Protein AF-A0A9E5BQS6-F1 (afdb_monomer_lite)

Sequence (59 aa):
AWEQELGIDRTRAAFLDGDFESSIAYTGAGAGLISEILTVQEVFKDLVDGSHTLARKLV

Foldseek 3Di:
DVCVVVQVVLCCCCPPVVPPPRGDPDDDPCVVVDDDDDDPVVVVVCVVVVVVVVVVVVD

Structure (mmCIF, N/CA/C/O backbone):
data_AF-A0A9E5BQS6-F1
#
_entry.id   AF-A0A9E5BQS6-F1
#
loop_
_atom_site.group_PDB
_atom_site.id
_atom_site.type_symbol
_atom_site.label_atom_id
_atom_site.label_alt_id
_atom_site.label_comp_id
_atom_site.label_asym_id
_atom_site.label_entity_id
_atom_site.label_seq_id
_atom_site.pdbx_PDB_ins_code
_atom_site.Cartn_x
_atom_site.Cartn_y
_atom_site.Cartn_z
_atom_site.occupancy
_atom_site.B_iso_or_equiv
_atom_site.auth_seq_id
_atom_site.auth_comp_id
_atom_site.auth_asym_id
_atom_site.auth_atom_id
_atom_site.pdbx_PDB_model_num
ATOM 1 N N . ALA A 1 1 ? 22.504 13.503 -10.280 1.00 54.97 1 ALA A N 1
ATOM 2 C CA . ALA A 1 1 ? 23.151 12.731 -9.199 1.00 54.97 1 ALA A CA 1
ATOM 3 C C . ALA A 1 1 ? 22.101 11.962 -8.396 1.00 54.97 1 ALA A C 1
ATOM 5 O O . ALA A 1 1 ? 22.045 10.757 -8.561 1.00 54.97 1 ALA A O 1
ATOM 6 N N . TRP A 1 2 ? 21.192 12.630 -7.673 1.00 52.22 2 TRP A N 1
ATOM 7 C CA . TRP A 1 2 ? 20.170 11.967 -6.838 1.00 52.22 2 TRP A CA 1
ATOM 8 C C . TRP A 1 2 ? 19.147 11.074 -7.581 1.00 52.22 2 TRP A C 1
ATOM 10 O O . TRP A 1 2 ? 18.793 10.012 -7.083 1.00 52.22 2 TRP A O 1
ATOM 20 N N . GLU A 1 3 ? 18.715 11.437 -8.795 1.00 52.53 3 GLU A N 1
ATOM 21 C CA . GLU A 1 3 ? 17.762 10.623 -9.585 1.00 52.53 3 GLU A CA 1
ATOM 22 C C . GLU A 1 3 ? 18.361 9.290 -10.075 1.00 52.53 3 GLU A C 1
ATOM 24 O O . GLU A 1 3 ? 17.668 8.273 -10.119 1.00 52.53 3 GLU A O 1
ATOM 29 N N . GLN A 1 4 ? 19.666 9.284 -10.377 1.00 57.03 4 GLN A N 1
ATOM 30 C CA . GLN A 1 4 ? 20.433 8.073 -10.699 1.00 57.03 4 GLN A CA 1
ATOM 31 C C . GLN A 1 4 ? 20.654 7.190 -9.461 1.00 57.03 4 GLN A C 1
ATOM 33 O O . GLN A 1 4 ? 20.698 5.970 -9.580 1.00 57.03 4 GLN A O 1
ATOM 38 N N . GLU A 1 5 ? 20.772 7.801 -8.281 1.00 57.62 5 GLU A N 1
ATOM 39 C CA . GLU A 1 5 ? 20.997 7.122 -6.998 1.00 57.62 5 GLU A CA 1
ATOM 40 C C . GLU A 1 5 ? 19.737 6.430 -6.457 1.00 57.62 5 GLU A C 1
ATOM 42 O O . GLU A 1 5 ? 19.830 5.394 -5.805 1.00 57.62 5 GLU A O 1
ATOM 47 N N . LEU A 1 6 ? 18.555 6.972 -6.762 1.00 61.41 6 LEU A N 1
ATOM 48 C CA . LEU A 1 6 ? 17.263 6.445 -6.309 1.00 61.41 6 LEU A CA 1
ATOM 49 C C . LEU A 1 6 ? 16.587 5.510 -7.325 1.00 61.41 6 LEU A C 1
ATOM 51 O O . LEU A 1 6 ? 15.480 5.044 -7.077 1.00 61.41 6 LEU A O 1
ATOM 55 N N . GLY A 1 7 ? 17.221 5.240 -8.474 1.00 69.12 7 GLY A N 1
ATOM 56 C CA . GLY A 1 7 ? 16.680 4.319 -9.478 1.00 69.12 7 GLY A CA 1
ATOM 57 C C . GLY A 1 7 ? 15.331 4.761 -10.058 1.00 69.12 7 GLY A C 1
ATOM 58 O O . GLY A 1 7 ? 14.500 3.913 -10.390 1.00 69.12 7 GLY A O 1
ATOM 59 N N . ILE A 1 8 ? 15.092 6.073 -10.178 1.00 72.31 8 ILE A N 1
ATOM 60 C CA . ILE A 1 8 ? 13.795 6.634 -10.599 1.00 72.31 8 ILE A CA 1
ATOM 61 C C . ILE A 1 8 ? 13.363 6.108 -11.972 1.00 72.31 8 ILE A C 1
ATOM 63 O O . ILE A 1 8 ? 12.194 5.772 -12.149 1.00 72.31 8 ILE A O 1
ATOM 67 N N . ASP A 1 9 ? 14.294 5.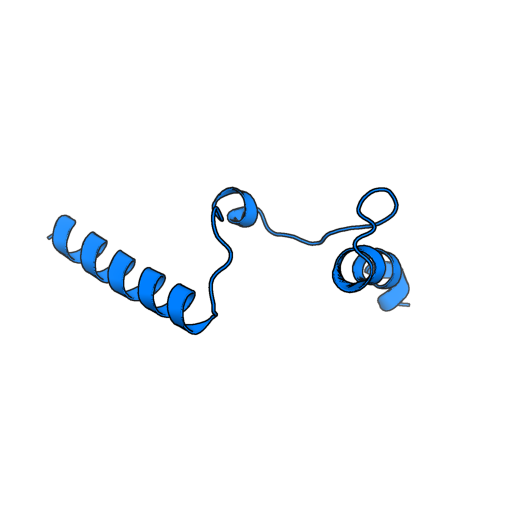934 -12.912 1.00 77.50 9 ASP A N 1
ATOM 68 C CA . ASP A 1 9 ? 13.983 5.387 -14.240 1.00 77.50 9 ASP A CA 1
ATOM 69 C C . ASP A 1 9 ? 13.477 3.937 -14.167 1.00 77.50 9 ASP A C 1
ATOM 71 O O . ASP A 1 9 ? 12.493 3.579 -14.815 1.00 77.50 9 ASP A O 1
ATOM 75 N N . ARG A 1 10 ? 14.090 3.113 -13.305 1.00 79.12 10 ARG A N 1
ATOM 76 C CA . ARG A 1 10 ? 13.641 1.735 -13.038 1.00 79.12 10 ARG A CA 1
ATOM 77 C C . ARG A 1 10 ? 12.336 1.686 -12.255 1.00 79.12 10 ARG A C 1
ATOM 79 O O . ARG A 1 10 ? 11.587 0.732 -12.382 1.00 79.12 10 ARG A O 1
ATOM 86 N N . THR A 1 11 ? 12.056 2.705 -11.458 1.00 87.31 11 THR A N 1
ATOM 87 C CA . THR A 1 11 ? 10.789 2.827 -10.732 1.00 87.31 11 THR A CA 1
ATOM 88 C C . THR A 1 11 ? 9.663 3.150 -11.695 1.00 87.31 11 THR A C 1
ATOM 90 O O . THR A 1 11 ? 8.628 2.493 -11.717 1.00 87.31 11 THR A O 1
ATOM 93 N N . ARG A 1 12 ? 9.883 4.146 -12.551 1.00 88.25 12 ARG A N 1
ATOM 94 C CA . ARG A 1 12 ? 8.897 4.624 -13.513 1.00 88.25 12 ARG A CA 1
ATOM 95 C C . ARG A 1 12 ? 8.377 3.502 -14.412 1.00 88.25 12 ARG A C 1
ATOM 97 O O . ARG A 1 12 ? 7.164 3.396 -14.559 1.00 88.25 12 ARG A O 1
ATOM 104 N N . ALA A 1 13 ? 9.268 2.675 -14.960 1.00 89.62 13 ALA A N 1
ATOM 105 C CA . ALA A 1 13 ? 8.885 1.550 -15.817 1.00 89.62 13 ALA A CA 1
ATOM 106 C C . ALA A 1 13 ? 7.949 0.556 -15.098 1.00 89.62 13 ALA A C 1
ATOM 108 O O . ALA A 1 13 ? 6.992 0.072 -15.697 1.00 89.62 13 ALA A O 1
ATOM 109 N N . ALA A 1 14 ? 8.151 0.331 -13.794 1.00 90.75 14 ALA A N 1
ATOM 110 C CA . ALA A 1 14 ? 7.260 -0.494 -12.976 1.00 90.75 14 ALA A CA 1
ATOM 111 C C . ALA A 1 14 ? 5.854 0.114 -12.846 1.00 90.75 14 ALA A C 1
ATOM 113 O O . ALA A 1 14 ? 4.852 -0.571 -13.031 1.00 90.75 14 ALA A O 1
ATOM 114 N N . PHE A 1 15 ? 5.771 1.408 -12.517 1.00 89.19 15 PHE A N 1
ATOM 115 C CA . PHE A 1 15 ? 4.505 2.058 -12.153 1.00 89.19 15 PHE A CA 1
ATOM 116 C C . PHE A 1 15 ? 3.693 2.581 -13.339 1.00 89.19 15 PHE A C 1
ATOM 118 O O . PHE A 1 15 ? 2.473 2.685 -13.227 1.00 89.19 15 PHE A O 1
ATOM 125 N N . LEU A 1 16 ? 4.344 2.951 -14.443 1.00 90.75 16 LEU A N 1
ATOM 126 C CA . LEU A 1 16 ? 3.669 3.511 -15.618 1.00 90.75 16 LEU A CA 1
ATOM 127 C C . LEU A 1 16 ? 3.512 2.493 -16.745 1.00 90.75 16 LEU A C 1
ATOM 129 O O . LEU A 1 16 ? 2.469 2.480 -17.394 1.00 90.75 16 LEU A O 1
ATOM 133 N N . ASP A 1 17 ? 4.524 1.649 -16.952 1.00 91.81 17 ASP A N 1
ATOM 134 C CA . ASP A 1 17 ? 4.579 0.735 -18.097 1.00 91.81 17 ASP A CA 1
ATOM 135 C C . ASP A 1 17 ? 4.303 -0.729 -17.699 1.00 91.81 17 ASP A C 1
ATOM 137 O O . ASP A 1 17 ? 4.069 -1.571 -18.564 1.00 91.81 17 ASP A O 1
ATOM 141 N N . GLY A 1 18 ? 4.286 -1.040 -16.396 1.00 90.06 18 GLY A N 1
ATOM 142 C CA . GLY A 1 18 ? 3.981 -2.373 -15.868 1.00 90.06 18 GLY A CA 1
ATOM 143 C C . GLY A 1 18 ? 5.076 -3.420 -16.096 1.00 90.06 18 GLY A C 1
ATOM 144 O O . GLY A 1 18 ? 4.816 -4.614 -15.954 1.00 90.06 18 GLY A O 1
ATOM 145 N N . ASP A 1 19 ? 6.293 -3.006 -16.453 1.00 92.44 19 ASP A N 1
ATOM 146 C CA . ASP A 1 19 ? 7.445 -3.906 -16.500 1.00 92.44 19 ASP A CA 1
ATOM 147 C C . ASP A 1 19 ? 7.890 -4.182 -15.068 1.00 92.44 19 ASP A C 1
ATOM 149 O O . ASP A 1 19 ? 8.389 -3.272 -14.425 1.00 92.44 19 ASP A O 1
ATOM 153 N N . PHE A 1 20 ? 7.713 -5.401 -14.559 1.00 90.00 20 PHE A N 1
ATOM 154 C CA . PHE A 1 20 ? 8.184 -5.814 -13.227 1.00 90.00 20 PHE A CA 1
ATOM 155 C C . PHE A 1 20 ? 9.411 -6.735 -13.274 1.00 90.00 20 PHE A C 1
ATOM 157 O O . PHE A 1 20 ? 9.956 -7.079 -12.228 1.00 90.00 20 PHE A O 1
ATOM 164 N N . GLU A 1 21 ? 9.855 -7.131 -14.467 1.00 90.44 21 GLU A N 1
ATOM 165 C CA . GLU A 1 21 ? 10.960 -8.078 -14.659 1.00 90.44 21 GLU A CA 1
ATOM 166 C C . GLU A 1 21 ? 12.313 -7.361 -14.647 1.00 90.44 21 GLU A C 1
ATOM 168 O O . GLU A 1 21 ? 13.295 -7.864 -14.099 1.00 90.44 21 GLU A O 1
ATOM 173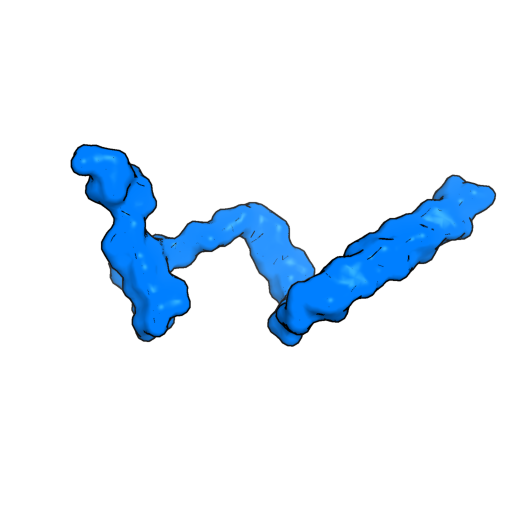 N N . SER A 1 22 ? 12.380 -6.167 -15.244 1.00 86.75 22 SER A N 1
ATOM 174 C CA . SER A 1 22 ? 13.630 -5.407 -15.393 1.00 86.75 22 SER A CA 1
ATOM 175 C C . SER A 1 22 ? 13.737 -4.181 -14.471 1.00 86.75 22 SER A C 1
ATOM 177 O O . SER A 1 22 ? 14.737 -3.449 -14.485 1.00 86.75 22 SER A O 1
ATOM 179 N N . SER A 1 23 ? 12.714 -3.971 -13.642 1.00 88.50 23 SER A N 1
ATOM 180 C CA . SER A 1 23 ? 12.424 -2.714 -12.955 1.00 88.50 23 SER A CA 1
ATOM 181 C C . SER A 1 23 ? 12.379 -2.870 -11.423 1.00 88.50 23 SER A C 1
ATOM 183 O O . SER A 1 23 ? 12.656 -3.941 -10.881 1.00 88.50 23 SER A O 1
ATOM 185 N N . ILE A 1 24 ? 12.079 -1.783 -10.700 1.00 87.38 24 ILE A N 1
ATOM 186 C CA . ILE A 1 24 ? 11.952 -1.794 -9.235 1.00 87.38 24 ILE A CA 1
ATOM 187 C C . ILE A 1 24 ? 10.591 -1.222 -8.828 1.00 87.38 24 ILE A C 1
ATOM 189 O O . ILE A 1 24 ? 10.364 -0.016 -8.899 1.00 87.38 24 ILE A O 1
ATOM 193 N N . ALA A 1 25 ? 9.699 -2.077 -8.326 1.00 88.75 25 ALA A N 1
ATOM 194 C CA . ALA A 1 25 ? 8.457 -1.647 -7.691 1.00 88.75 25 ALA A CA 1
ATOM 195 C C . ALA A 1 25 ? 8.700 -1.320 -6.208 1.00 88.75 25 ALA A C 1
ATOM 197 O O . ALA A 1 25 ? 8.793 -2.213 -5.363 1.00 88.75 25 ALA A O 1
ATOM 198 N N . TYR A 1 26 ? 8.809 -0.033 -5.873 1.00 86.19 26 TYR A N 1
ATOM 199 C CA . TYR A 1 26 ? 8.972 0.393 -4.483 1.00 86.19 26 TYR A CA 1
ATOM 200 C C . TYR A 1 26 ? 7.679 0.223 -3.685 1.00 86.19 26 TYR A C 1
ATOM 202 O O . TYR A 1 26 ? 6.685 0.905 -3.919 1.00 86.19 26 TYR A O 1
ATOM 210 N N . THR A 1 27 ? 7.715 -0.662 -2.694 1.00 89.06 27 THR A N 1
ATOM 211 C CA . THR A 1 27 ? 6.607 -0.896 -1.772 1.00 89.06 27 THR A CA 1
ATOM 212 C C . THR A 1 27 ? 7.110 -1.168 -0.354 1.00 89.06 27 THR A C 1
ATOM 214 O O . THR A 1 27 ? 8.258 -1.565 -0.154 1.00 89.06 27 THR A O 1
ATOM 217 N N . GLY A 1 28 ? 6.262 -0.918 0.645 1.00 89.94 28 GLY A N 1
ATOM 218 C CA . GLY A 1 28 ? 6.553 -1.200 2.051 1.00 89.94 28 GLY A CA 1
ATOM 219 C C . GLY A 1 28 ? 6.051 -2.578 2.488 1.00 89.94 28 GLY A C 1
ATOM 220 O O . GLY A 1 28 ? 5.230 -3.200 1.818 1.00 89.94 28 GLY A O 1
ATOM 221 N N . ALA A 1 29 ? 6.474 -3.029 3.674 1.00 93.94 29 ALA A N 1
ATOM 222 C CA . ALA A 1 29 ? 6.054 -4.319 4.239 1.00 93.94 29 ALA A CA 1
ATOM 223 C C . ALA A 1 29 ? 4.522 -4.470 4.378 1.00 93.94 29 ALA A C 1
ATOM 225 O O . ALA A 1 29 ? 4.003 -5.582 4.335 1.00 93.94 29 ALA A O 1
ATOM 226 N N . GLY A 1 30 ? 3.792 -3.354 4.502 1.00 93.00 30 GLY A N 1
ATOM 227 C CA . GLY A 1 30 ? 2.330 -3.345 4.581 1.00 93.00 30 GLY A CA 1
ATOM 228 C C . GLY A 1 30 ? 1.617 -3.806 3.306 1.00 93.00 30 GLY A C 1
ATOM 229 O O . GLY A 1 30 ? 0.450 -4.172 3.385 1.00 93.00 30 GLY A O 1
ATOM 230 N N . ALA A 1 31 ? 2.287 -3.852 2.150 1.00 94.19 31 ALA A N 1
ATOM 231 C CA . ALA A 1 31 ? 1.645 -4.280 0.906 1.00 94.19 31 ALA A CA 1
ATOM 232 C C . ALA A 1 31 ? 1.162 -5.733 0.933 1.00 94.19 31 ALA A C 1
ATOM 234 O O . ALA A 1 31 ? 0.162 -6.044 0.299 1.00 94.19 31 ALA A O 1
ATOM 235 N N . GLY A 1 32 ? 1.799 -6.601 1.728 1.00 95.19 32 GLY A N 1
ATOM 236 C CA . GLY A 1 32 ? 1.329 -7.975 1.929 1.00 95.19 32 GLY A CA 1
ATOM 237 C C . GLY A 1 32 ? -0.004 -8.084 2.682 1.00 95.19 32 GLY A C 1
ATOM 238 O O . GLY A 1 32 ? -0.577 -9.167 2.733 1.00 95.19 32 GLY A O 1
ATOM 239 N N . LEU A 1 33 ? -0.495 -6.989 3.271 1.00 95.12 33 LEU A N 1
ATOM 240 C CA . LEU A 1 33 ? -1.783 -6.928 3.969 1.00 95.12 33 LEU A CA 1
ATOM 241 C C . LEU A 1 33 ? -2.919 -6.403 3.076 1.00 95.12 33 LEU A C 1
ATOM 243 O O . LEU A 1 33 ? -4.069 -6.400 3.507 1.00 95.12 33 LEU A O 1
ATOM 247 N N . ILE A 1 34 ? -2.614 -5.933 1.862 1.00 95.25 34 ILE A N 1
ATOM 248 C CA . ILE A 1 34 ? -3.597 -5.362 0.937 1.00 95.25 34 ILE A CA 1
ATOM 249 C C . ILE A 1 34 ? -4.162 -6.486 0.066 1.00 95.25 34 ILE A C 1
ATOM 251 O O . ILE A 1 34 ? -3.425 -7.119 -0.687 1.00 95.25 34 ILE A O 1
ATOM 255 N N . SER A 1 35 ? -5.470 -6.723 0.156 1.00 95.38 35 SER A N 1
ATOM 256 C CA . SER A 1 35 ? -6.172 -7.753 -0.624 1.00 95.38 35 SER A CA 1
ATOM 257 C C . SER A 1 35 ? -7.065 -7.196 -1.733 1.00 95.38 35 SER A C 1
ATOM 259 O O . SER A 1 35 ? -7.485 -7.951 -2.606 1.00 95.38 35 SER A O 1
ATOM 261 N N . GLU A 1 36 ? -7.372 -5.897 -1.703 1.00 96.00 36 GLU A N 1
ATOM 262 C CA . GLU A 1 36 ? -8.342 -5.257 -2.595 1.00 96.00 36 GLU A CA 1
ATOM 263 C C . GLU A 1 36 ? -7.854 -3.872 -3.036 1.00 96.00 36 GLU A C 1
ATOM 265 O O . GLU A 1 36 ? -7.148 -3.180 -2.299 1.00 96.00 36 GLU A O 1
ATOM 270 N N . ILE A 1 37 ? -8.233 -3.463 -4.252 1.00 96.62 37 ILE A N 1
ATOM 271 C CA . ILE A 1 37 ? -8.003 -2.103 -4.749 1.00 96.62 37 ILE A CA 1
ATOM 272 C C . ILE A 1 37 ? -9.234 -1.273 -4.404 1.00 96.62 37 ILE A C 1
ATOM 274 O O . ILE A 1 37 ? -10.316 -1.527 -4.927 1.00 96.62 37 ILE A O 1
ATOM 278 N N . LEU A 1 38 ? -9.045 -0.271 -3.552 1.00 96.69 38 LEU A N 1
ATOM 279 C CA . LEU A 1 38 ? -10.103 0.607 -3.067 1.00 96.69 38 LEU A CA 1
ATOM 280 C C . LEU A 1 38 ? -9.848 2.053 -3.486 1.00 96.69 38 LEU A C 1
ATOM 282 O O . LEU A 1 38 ? -8.710 2.469 -3.731 1.00 96.69 38 LEU A O 1
ATOM 286 N N . THR A 1 39 ? -10.912 2.848 -3.525 1.00 98.25 39 THR A N 1
ATOM 287 C CA . THR A 1 39 ? -10.778 4.302 -3.591 1.00 98.25 39 THR A CA 1
ATOM 288 C C . THR A 1 39 ? -10.160 4.837 -2.301 1.00 98.25 39 THR A C 1
ATOM 290 O O . THR A 1 39 ? -10.270 4.240 -1.230 1.00 98.25 39 THR A O 1
ATOM 293 N N . VAL A 1 40 ? -9.540 6.017 -2.376 1.00 97.38 40 VAL A N 1
ATOM 294 C CA . VAL A 1 40 ? -8.969 6.678 -1.192 1.00 97.38 40 VAL A CA 1
ATOM 295 C C . VAL A 1 40 ? -10.035 6.854 -0.103 1.00 97.38 40 VAL A C 1
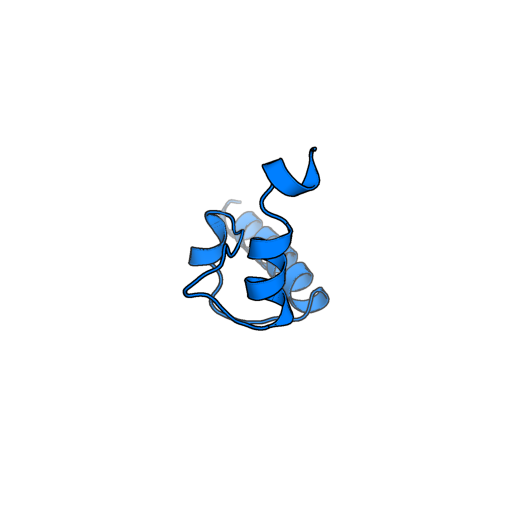ATOM 297 O O . VAL A 1 40 ? -9.774 6.598 1.068 1.00 97.38 40 VAL A O 1
ATOM 300 N N . GLN A 1 41 ? -11.251 7.246 -0.483 1.00 98.31 41 GLN A N 1
ATOM 301 C CA . GLN A 1 41 ? -12.366 7.452 0.438 1.00 98.31 41 GLN A CA 1
ATOM 302 C C . GLN A 1 41 ? -12.754 6.167 1.182 1.00 98.31 41 GLN A C 1
ATOM 304 O O . GLN A 1 41 ? -12.989 6.218 2.389 1.00 98.31 41 GLN A O 1
ATOM 309 N N . GLU A 1 42 ? -12.794 5.030 0.486 1.00 97.94 42 GLU A N 1
ATOM 310 C CA . GLU A 1 42 ? -13.087 3.722 1.085 1.00 97.94 42 GLU A CA 1
ATOM 311 C C . GLU A 1 42 ? -11.985 3.301 2.059 1.00 97.94 42 GLU A C 1
ATOM 313 O O . GLU A 1 42 ? -12.292 2.953 3.196 1.00 97.94 42 GLU A O 1
ATOM 318 N N . VAL A 1 43 ? -10.707 3.466 1.689 1.00 97.19 43 VAL A N 1
ATOM 319 C CA . VAL A 1 43 ? -9.574 3.182 2.590 1.00 97.19 43 VAL A CA 1
ATOM 320 C C . VAL A 1 43 ? -9.697 3.967 3.898 1.00 97.19 43 VAL A C 1
ATOM 322 O O . VAL A 1 43 ? -9.564 3.402 4.984 1.00 97.19 43 VAL A O 1
ATOM 325 N N . PHE A 1 44 ? -9.972 5.273 3.827 1.00 97.81 44 PHE A N 1
ATOM 326 C CA . PHE A 1 44 ? -10.119 6.095 5.032 1.00 97.81 44 PHE A CA 1
ATOM 327 C C . PHE A 1 44 ? -11.314 5.674 5.885 1.00 97.81 44 PHE A C 1
ATOM 329 O O . PHE A 1 44 ? -11.208 5.646 7.114 1.00 97.81 44 PHE A O 1
ATOM 336 N N . LYS A 1 45 ? -12.439 5.341 5.250 1.00 97.75 45 LYS A N 1
ATOM 337 C CA . LYS A 1 45 ? -13.622 4.848 5.951 1.00 97.75 45 LYS A CA 1
ATOM 338 C C . LYS A 1 45 ? -13.308 3.560 6.718 1.00 97.75 45 LYS A C 1
ATOM 340 O O . LYS A 1 45 ? -13.587 3.499 7.915 1.00 97.75 45 LYS A O 1
ATOM 345 N N . ASP A 1 46 ? -12.679 2.587 6.069 1.00 96.31 46 ASP A N 1
ATOM 346 C CA . 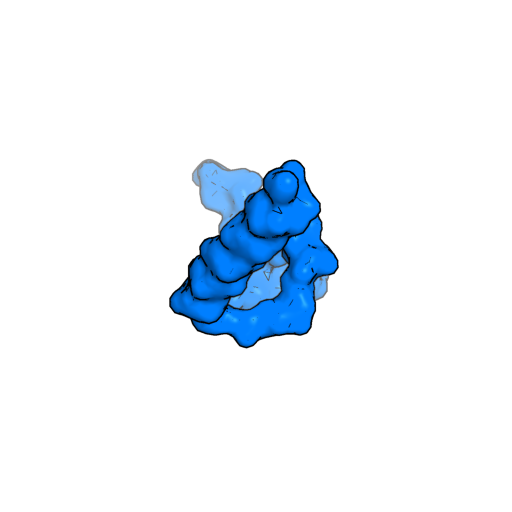ASP A 1 46 ? -12.361 1.290 6.670 1.00 96.31 46 ASP A CA 1
ATOM 347 C C . ASP A 1 46 ? -11.385 1.421 7.843 1.00 96.31 46 ASP A C 1
ATOM 349 O O . ASP A 1 46 ? -11.570 0.791 8.888 1.00 96.31 46 ASP A O 1
ATOM 353 N N . LEU A 1 47 ? -10.382 2.297 7.723 1.00 96.25 47 LEU A N 1
ATOM 354 C CA . LEU A 1 47 ? -9.439 2.584 8.808 1.00 96.25 47 LEU A CA 1
ATOM 355 C C . LEU A 1 47 ? -10.139 3.172 10.043 1.00 96.25 47 LEU A C 1
ATOM 357 O O . LEU A 1 47 ? -9.863 2.753 11.174 1.00 96.25 47 LEU A O 1
ATOM 361 N N . VAL A 1 48 ? -11.051 4.129 9.847 1.00 97.94 48 VAL A N 1
ATOM 362 C CA . VAL A 1 48 ? -11.798 4.773 10.940 1.00 97.94 48 VAL A CA 1
ATOM 363 C C . VAL A 1 48 ? -12.770 3.788 11.593 1.00 97.94 48 VAL A C 1
ATOM 365 O O . VAL A 1 48 ? -12.765 3.632 12.819 1.00 97.94 48 VAL A O 1
ATOM 368 N N . ASP A 1 49 ? -13.564 3.075 10.795 1.00 97.38 49 ASP A N 1
ATOM 369 C CA . ASP A 1 49 ? -14.550 2.107 11.285 1.00 97.38 49 ASP A CA 1
ATOM 370 C C . ASP A 1 49 ? -13.878 0.929 12.007 1.00 97.38 49 ASP A C 1
ATOM 372 O O . ASP A 1 49 ? -14.338 0.494 13.074 1.00 97.38 49 ASP A O 1
ATOM 376 N N . GLY A 1 50 ? -12.757 0.445 11.466 1.00 96.00 50 GLY A N 1
ATOM 377 C CA . GLY A 1 50 ? -11.926 -0.591 12.071 1.00 96.00 50 GLY A CA 1
ATOM 378 C C . GLY A 1 50 ? -11.364 -0.157 13.423 1.00 96.00 50 GLY A C 1
ATOM 379 O O . GLY A 1 50 ? -11.494 -0.891 14.407 1.00 96.00 50 GLY A O 1
ATOM 380 N N . SER A 1 51 ? -10.837 1.067 13.512 1.00 96.69 51 SER A N 1
ATOM 381 C CA . SER A 1 51 ? -10.303 1.635 14.759 1.00 96.69 51 SER A CA 1
ATOM 382 C C . SER A 1 51 ? -11.378 1.760 15.841 1.00 96.69 51 SER A C 1
ATOM 384 O O . 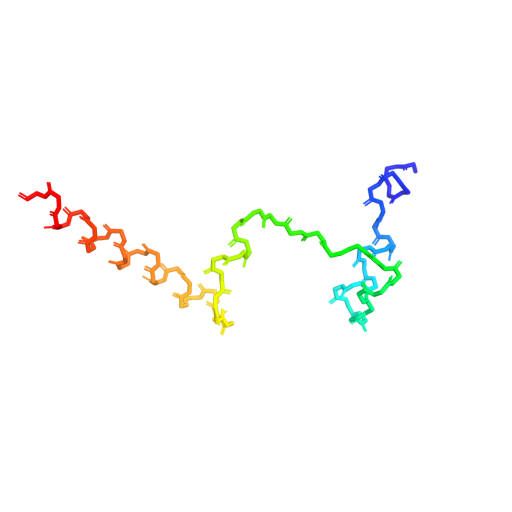SER A 1 51 ? -11.172 1.335 16.980 1.00 96.69 51 SER A O 1
ATOM 386 N N . HIS A 1 52 ? -12.564 2.270 15.494 1.00 96.94 52 HIS A N 1
ATOM 387 C CA . HIS A 1 52 ? -13.692 2.348 16.426 1.00 96.94 52 HIS A CA 1
ATOM 388 C C . HIS A 1 52 ? -14.182 0.970 16.876 1.00 96.94 52 HIS A C 1
ATOM 390 O O . HIS A 1 52 ? -14.539 0.781 18.041 1.00 96.94 52 HIS A O 1
ATOM 396 N N . THR A 1 53 ? -14.215 0.002 15.963 1.00 97.50 53 THR A N 1
ATOM 397 C CA . THR A 1 53 ? -14.623 -1.370 16.276 1.00 97.50 53 THR A CA 1
ATOM 398 C C . THR A 1 53 ? -13.634 -2.046 17.213 1.00 97.50 53 THR A C 1
ATOM 400 O O . THR A 1 53 ? -14.063 -2.710 18.155 1.00 97.50 53 THR A O 1
ATOM 403 N N . LEU A 1 54 ? -12.332 -1.849 16.999 1.00 96.81 54 LEU A N 1
ATOM 404 C CA . LEU A 1 54 ? -11.296 -2.335 17.904 1.00 96.81 54 LEU A CA 1
ATOM 405 C C . LEU A 1 54 ? -11.435 -1.696 19.289 1.00 96.81 54 LEU A C 1
ATOM 407 O O . LEU A 1 54 ? -11.496 -2.419 20.278 1.00 96.81 54 LEU A O 1
ATOM 411 N N . ALA A 1 55 ? -11.563 -0.369 19.360 1.00 96.31 55 ALA A N 1
ATOM 412 C CA . ALA A 1 55 ? -11.712 0.346 20.627 1.00 96.31 55 ALA A CA 1
ATOM 413 C C . ALA A 1 55 ? -12.907 -0.169 21.447 1.00 96.31 55 ALA A C 1
ATOM 415 O O . ALA A 1 55 ? -12.762 -0.440 22.633 1.00 96.31 55 ALA A O 1
ATOM 416 N N . ARG A 1 56 ? -14.065 -0.394 20.809 1.00 95.06 56 ARG A N 1
ATOM 417 C CA . ARG A 1 56 ? -15.259 -0.953 21.472 1.00 95.06 56 ARG A CA 1
ATOM 418 C C . ARG A 1 56 ? -15.096 -2.385 21.981 1.00 95.06 56 ARG A C 1
ATOM 420 O O . ARG A 1 56 ? -15.872 -2.793 22.828 1.00 95.06 56 ARG A O 1
ATOM 42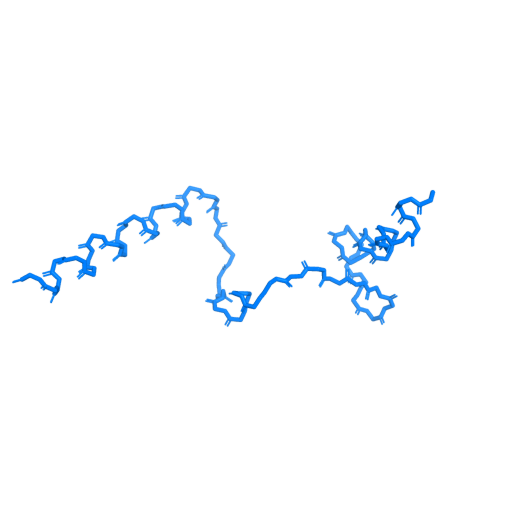7 N N . LYS A 1 57 ? -14.166 -3.169 21.432 1.00 94.88 57 LYS A N 1
ATOM 428 C CA . LYS A 1 57 ? -13.905 -4.547 21.885 1.00 94.88 57 LYS A CA 1
ATOM 429 C C . LYS A 1 57 ? -12.928 -4.612 23.059 1.00 94.88 57 LYS A C 1
ATOM 431 O O . LYS A 1 57 ? -12.819 -5.662 23.682 1.00 94.88 57 LYS A O 1
ATOM 436 N N . LEU A 1 58 ? -12.180 -3.537 23.299 1.00 90.12 58 LEU A N 1
ATOM 437 C CA . LEU A 1 58 ? -11.137 -3.459 24.324 1.00 90.12 58 LEU A CA 1
ATOM 438 C C . LEU A 1 58 ? -11.604 -2.769 25.617 1.00 90.12 58 LEU A C 1
ATOM 440 O O . LEU A 1 58 ? -10.850 -2.756 26.588 1.00 90.12 58 LEU A O 1
ATOM 444 N N . VAL A 1 59 ? -12.809 -2.195 25.614 1.00 69.44 59 VAL A N 1
ATOM 445 C CA . VAL A 1 59 ? -13.485 -1.570 26.764 1.00 69.44 59 VAL A CA 1
ATOM 446 C C . VAL A 1 59 ? -14.675 -2.434 27.149 1.00 69.44 59 VAL A C 1
ATOM 448 O O . VAL A 1 59 ? -14.877 -2.632 28.365 1.00 69.44 59 VAL A O 1
#

pLDDT: mean 88.05, std 12.7, range [52.22, 98.31]

Radius of gyration: 17.37 Å; chains: 1; bounding box: 38×21×45 Å

Secondary structure (DSSP, 8-state):
-HHHHTTHHHHHIIIII---SSS-----GGGGG--S---HHHHHHHHHHHHHHHHHHH-